Protein AF-A0A935CSN9-F1 (afdb_monomer_lite)

Foldseek 3Di:
DVVVCVDVVVPCPVVVVLCCVQPVVVVVVCCVPVVDDPPWDWDWDDDPVGTDIDTDD

Secondary structure (DSSP, 8-state):
-GGG---GGGTTHHHHHHHIIIIIHHHHHHHHHH-PPTT-EEEEEE-SSSEEEEEE-

Sequence (57 aa):
MLAQNDHPEWGARPLRRIIRKFVREPLADYLLTQEPPPGAVLRLDPGVTGLVLTPGA

pLDDT: mean 79.69, std 10.47, range [53.91, 90.31]

Radius of gyration: 13.52 Å; chains: 1; bounding box: 34×21×33 Å

Structure (mmCIF, N/CA/C/O backbone):
data_AF-A0A935CSN9-F1
#
_entry.id   AF-A0A935CSN9-F1
#
loop_
_atom_site.group_PDB
_atom_site.id
_atom_site.type_symbol
_atom_site.label_atom_id
_atom_site.label_alt_id
_atom_site.label_comp_id
_atom_site.label_asym_id
_atom_site.label_entity_id
_atom_site.label_seq_id
_atom_site.pdbx_PDB_ins_code
_atom_site.Cartn_x
_atom_site.Cartn_y
_atom_site.Cartn_z
_atom_site.occupancy
_atom_site.B_iso_or_equiv
_atom_site.auth_seq_id
_atom_site.auth_comp_id
_atom_site.auth_asym_id
_atom_site.auth_atom_id
_atom_site.pdbx_PDB_model_num
ATOM 1 N N . MET A 1 1 ? 5.548 5.905 -11.000 1.00 55.66 1 MET A N 1
ATOM 2 C CA . MET A 1 1 ? 6.304 5.349 -9.849 1.00 55.66 1 MET A CA 1
ATOM 3 C C . MET A 1 1 ? 6.768 3.909 -10.077 1.00 55.66 1 MET A C 1
ATOM 5 O O . MET A 1 1 ? 7.928 3.643 -9.809 1.00 55.66 1 MET A O 1
ATOM 9 N N . LEU A 1 2 ? 5.938 3.004 -10.622 1.00 53.91 2 LEU A N 1
ATOM 10 C CA . LEU A 1 2 ? 6.391 1.668 -11.072 1.00 53.91 2 LEU A CA 1
ATOM 11 C C . LEU A 1 2 ? 7.356 1.714 -12.275 1.00 53.91 2 LEU A C 1
ATOM 13 O O . LEU A 1 2 ? 8.237 0.872 -12.367 1.00 53.91 2 LEU A O 1
ATOM 17 N N . ALA A 1 3 ? 7.279 2.766 -13.097 1.00 56.12 3 ALA A N 1
ATOM 18 C CA . ALA A 1 3 ? 8.248 3.105 -14.153 1.00 56.12 3 ALA A CA 1
ATOM 19 C C . ALA A 1 3 ? 9.653 3.503 -13.635 1.00 56.12 3 ALA A C 1
ATOM 21 O O . ALA A 1 3 ? 10.440 4.108 -14.336 1.00 56.12 3 ALA A O 1
ATOM 22 N N . GLN A 1 4 ? 9.966 3.266 -12.357 1.00 57.91 4 GLN A N 1
ATOM 23 C CA . GLN A 1 4 ? 11.343 3.363 -11.849 1.00 57.91 4 GLN A CA 1
ATOM 24 C C . GLN A 1 4 ? 12.035 1.988 -11.852 1.00 57.91 4 GLN A C 1
ATOM 26 O O . GLN A 1 4 ? 13.185 1.871 -11.430 1.00 57.91 4 GLN A O 1
ATOM 31 N N . ASN A 1 5 ? 11.341 0.935 -12.301 1.00 56.75 5 ASN A N 1
ATOM 32 C CA . ASN A 1 5 ? 11.893 -0.404 -12.504 1.00 56.75 5 ASN A CA 1
ATOM 33 C C . ASN A 1 5 ? 12.303 -0.640 -13.971 1.00 56.75 5 ASN A C 1
ATOM 35 O O . ASN A 1 5 ? 12.233 -1.761 -14.453 1.00 56.75 5 ASN A O 1
ATOM 39 N N . ASP A 1 6 ? 12.761 0.398 -14.670 1.00 59.19 6 ASP A N 1
ATOM 40 C CA . ASP A 1 6 ? 13.041 0.352 -16.115 1.00 59.19 6 ASP A CA 1
ATOM 41 C C . ASP A 1 6 ? 14.405 -0.278 -16.473 1.00 59.19 6 ASP A C 1
ATOM 43 O O . ASP A 1 6 ? 14.805 -0.284 -17.632 1.00 59.19 6 ASP A O 1
ATOM 47 N N . HIS A 1 7 ? 15.111 -0.840 -15.485 1.00 67.75 7 HIS A N 1
ATOM 48 C CA . HIS A 1 7 ? 16.406 -1.506 -15.648 1.00 67.75 7 HIS A CA 1
ATOM 49 C C . HIS A 1 7 ? 16.249 -3.030 -15.536 1.00 67.75 7 HIS A C 1
ATOM 51 O O . HIS A 1 7 ? 16.360 -3.577 -14.426 1.00 67.75 7 HIS A O 1
ATOM 57 N N . PRO A 1 8 ? 15.966 -3.740 -16.648 1.00 66.44 8 PRO A N 1
ATOM 58 C CA . PRO A 1 8 ? 15.806 -5.194 -16.648 1.00 66.44 8 PRO A CA 1
ATOM 59 C C . PRO A 1 8 ? 17.049 -5.929 -16.119 1.00 66.44 8 PRO A C 1
ATOM 61 O O . PRO A 1 8 ? 16.916 -6.982 -15.492 1.00 66.44 8 PRO A O 1
ATOM 64 N N . GLU A 1 9 ? 18.242 -5.347 -16.267 1.00 75.56 9 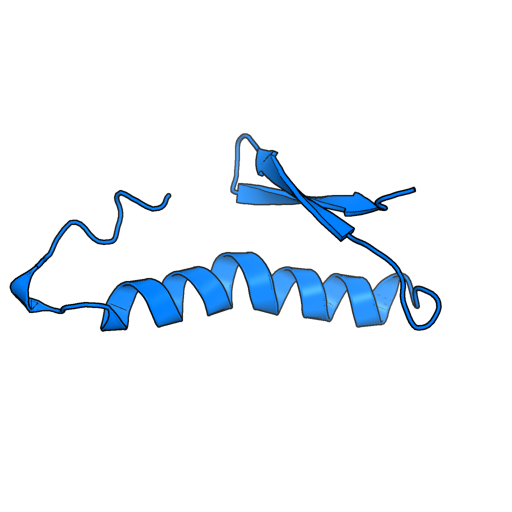GLU A N 1
ATOM 65 C CA . GLU A 1 9 ? 19.518 -5.856 -15.752 1.00 75.56 9 GLU A CA 1
ATOM 66 C C . GLU A 1 9 ? 19.573 -5.987 -14.217 1.00 75.56 9 GLU A C 1
ATOM 68 O O . GLU A 1 9 ? 20.370 -6.763 -13.686 1.00 75.56 9 GLU A O 1
ATOM 73 N N . TRP A 1 10 ? 18.720 -5.269 -13.479 1.00 68.50 10 TRP A N 1
ATOM 74 C CA . TRP A 1 10 ? 18.648 -5.332 -12.010 1.00 68.50 10 TRP A CA 1
ATOM 75 C C . TRP A 1 10 ? 17.517 -6.229 -11.492 1.00 68.50 10 TRP A C 1
ATOM 77 O O . TRP A 1 10 ? 17.402 -6.456 -10.275 1.00 68.50 10 TRP A O 1
ATOM 87 N N . GLY A 1 11 ? 16.679 -6.742 -12.396 1.00 73.44 11 GLY A N 1
ATOM 88 C CA . GLY A 1 11 ? 15.478 -7.502 -12.069 1.00 73.44 11 GLY A CA 1
ATOM 89 C C . GLY A 1 11 ? 14.563 -6.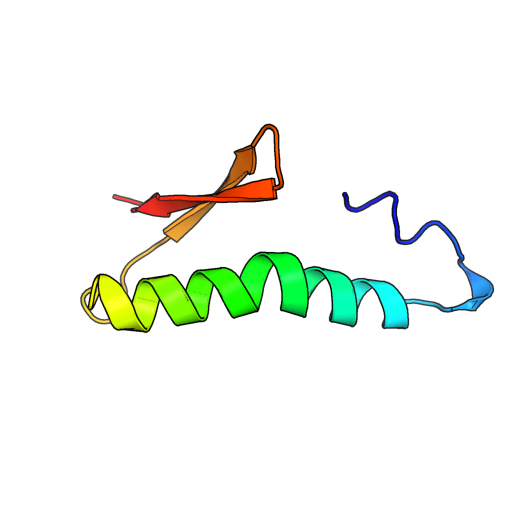766 -11.080 1.00 73.44 11 GLY A C 1
ATOM 90 O O . GLY A 1 11 ? 14.454 -5.541 -11.067 1.00 73.44 11 GLY A O 1
ATOM 91 N N . ALA A 1 12 ? 13.921 -7.511 -10.177 1.00 77.12 12 ALA A N 1
ATOM 92 C CA . ALA A 1 12 ? 12.978 -6.955 -9.198 1.00 77.12 12 ALA A CA 1
ATOM 93 C C . ALA A 1 12 ? 13.637 -6.339 -7.940 1.00 77.12 12 ALA A C 1
ATOM 9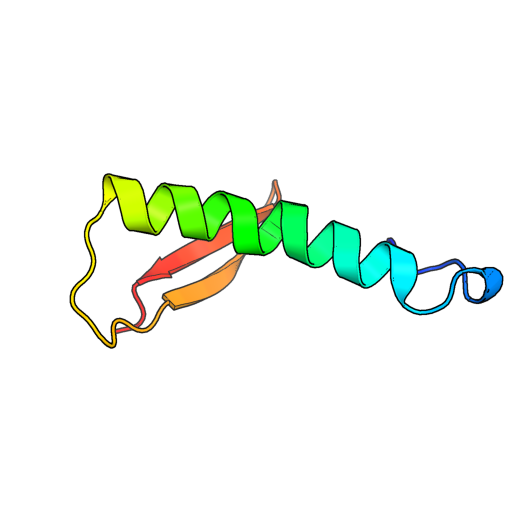5 O O . ALA A 1 12 ? 12.937 -5.936 -7.005 1.00 77.12 12 ALA A O 1
ATOM 96 N N . ARG A 1 13 ? 14.977 -6.252 -7.862 1.00 78.25 13 ARG A N 1
ATOM 97 C CA . ARG A 1 13 ? 15.660 -5.667 -6.685 1.00 78.25 13 ARG A CA 1
ATOM 98 C C . ARG A 1 13 ? 15.241 -4.209 -6.422 1.00 78.25 13 ARG A C 1
ATOM 100 O O . ARG A 1 13 ? 14.925 -3.905 -5.267 1.00 78.25 13 ARG A O 1
ATOM 107 N N . PRO A 1 14 ? 15.160 -3.318 -7.433 1.00 80.56 14 PRO A N 1
ATOM 108 C CA . PRO A 1 14 ? 14.675 -1.952 -7.238 1.00 80.56 14 PRO A CA 1
ATOM 109 C C . PRO A 1 14 ? 13.211 -1.914 -6.786 1.00 80.56 14 PRO A C 1
ATOM 111 O O . PRO A 1 14 ? 12.867 -1.131 -5.901 1.00 80.56 14 PRO A O 1
ATOM 114 N N . LEU A 1 15 ? 12.366 -2.813 -7.305 1.00 80.44 15 LEU A N 1
ATOM 115 C CA . LEU A 1 15 ? 10.947 -2.894 -6.948 1.00 80.44 15 LEU A CA 1
ATOM 116 C C . LEU A 1 15 ? 10.750 -3.135 -5.445 1.00 80.44 15 LEU A C 1
ATOM 118 O O . LEU A 1 15 ? 9.949 -2.457 -4.800 1.00 80.44 15 LEU A O 1
ATOM 122 N N . ARG A 1 16 ? 11.544 -4.033 -4.850 1.00 82.19 16 ARG A N 1
ATOM 123 C CA . ARG A 1 16 ? 11.504 -4.293 -3.402 1.00 82.19 16 ARG A CA 1
ATOM 124 C C . ARG A 1 16 ? 11.829 -3.044 -2.576 1.00 82.19 16 ARG A C 1
ATOM 126 O O . ARG A 1 16 ? 11.234 -2.843 -1.516 1.00 82.19 16 ARG A O 1
ATOM 133 N N . ARG A 1 17 ? 12.758 -2.207 -3.047 1.00 84.00 17 ARG A N 1
ATOM 134 C CA . ARG A 1 17 ? 13.124 -0.947 -2.383 1.00 84.00 17 ARG A CA 1
ATOM 135 C C . ARG A 1 17 ? 12.025 0.107 -2.527 1.00 84.00 17 ARG A C 1
ATOM 137 O O . ARG A 1 17 ? 11.713 0.771 -1.544 1.00 84.00 17 ARG A O 1
ATOM 144 N N . ILE A 1 18 ? 11.417 0.218 -3.708 1.00 84.38 18 ILE A N 1
ATOM 145 C CA . ILE A 1 18 ? 10.304 1.142 -3.978 1.00 84.38 18 ILE A CA 1
ATOM 146 C C . ILE A 1 18 ? 9.099 0.792 -3.095 1.00 84.38 18 ILE A C 1
ATOM 148 O O . ILE A 1 18 ? 8.589 1.664 -2.398 1.00 84.38 18 ILE A O 1
ATOM 152 N N . ILE A 1 19 ? 8.699 -0.483 -3.031 1.00 85.56 19 ILE A N 1
ATOM 153 C CA . ILE A 1 19 ? 7.585 -0.920 -2.170 1.00 85.56 19 ILE A CA 1
ATOM 154 C C . ILE A 1 19 ? 7.882 -0.633 -0.695 1.00 85.56 19 ILE A C 1
ATOM 156 O O . ILE A 1 19 ? 7.007 -0.167 0.031 1.00 85.56 19 ILE A O 1
ATOM 160 N N . ARG A 1 20 ? 9.115 -0.878 -0.230 1.00 86.94 20 ARG A N 1
ATOM 161 C CA . ARG A 1 20 ? 9.491 -0.544 1.151 1.00 86.94 20 ARG A CA 1
ATOM 162 C C . ARG A 1 20 ? 9.276 0.947 1.432 1.00 86.94 20 ARG A C 1
ATOM 164 O O . ARG A 1 20 ? 8.539 1.268 2.356 1.00 86.94 20 ARG A O 1
ATOM 171 N N . LYS A 1 21 ? 9.877 1.810 0.612 1.00 85.44 21 LYS A N 1
ATOM 172 C CA . LYS A 1 21 ? 9.888 3.259 0.832 1.00 85.44 21 LYS A CA 1
ATOM 173 C C . LYS A 1 21 ? 8.502 3.894 0.712 1.00 85.44 21 LYS A C 1
ATOM 175 O O . LYS A 1 21 ? 8.147 4.758 1.496 1.00 85.44 21 LYS A O 1
ATOM 180 N N . PHE A 1 22 ? 7.724 3.492 -0.290 1.00 85.19 22 PHE A N 1
ATOM 181 C CA . PHE A 1 22 ? 6.477 4.188 -0.621 1.00 85.19 22 PHE A CA 1
ATOM 182 C C . PHE A 1 22 ? 5.217 3.510 -0.080 1.00 85.19 22 PHE A C 1
ATOM 184 O O . PHE A 1 22 ? 4.169 4.141 -0.075 1.00 85.19 22 PHE A O 1
ATOM 191 N N . VAL A 1 23 ? 5.298 2.252 0.367 1.00 86.88 23 VAL A N 1
ATOM 192 C CA . VAL A 1 23 ? 4.147 1.528 0.938 1.00 86.88 23 VAL A CA 1
ATOM 193 C C . VAL A 1 23 ? 4.386 1.193 2.403 1.00 86.88 23 VAL A C 1
ATOM 195 O O . VAL A 1 23 ? 3.577 1.549 3.251 1.00 86.88 23 VAL A O 1
ATOM 198 N N . ARG A 1 24 ? 5.486 0.497 2.723 1.00 88.81 24 ARG A N 1
ATOM 199 C CA . ARG A 1 24 ? 5.685 -0.046 4.079 1.00 88.81 24 ARG A CA 1
ATOM 200 C C . ARG A 1 24 ? 6.007 1.025 5.114 1.00 88.81 24 ARG A C 1
ATOM 202 O O . ARG A 1 24 ? 5.509 0.918 6.224 1.00 88.81 24 ARG A O 1
ATOM 209 N N . GLU A 1 25 ? 6.833 2.007 4.763 1.00 90.31 25 GLU A N 1
ATOM 210 C CA . GLU A 1 25 ? 7.191 3.109 5.667 1.00 90.31 25 GLU A CA 1
ATOM 211 C C . GLU A 1 25 ? 5.953 3.961 6.035 1.00 90.31 25 GLU A C 1
ATOM 213 O O . GLU A 1 25 ? 5.620 3.989 7.218 1.00 90.31 25 GLU A O 1
ATOM 218 N N . PRO A 1 26 ? 5.160 4.506 5.083 1.00 87.12 26 PRO A N 1
ATOM 219 C CA . PRO A 1 26 ? 3.935 5.244 5.420 1.00 87.12 26 PRO A CA 1
ATOM 220 C C . PRO A 1 26 ? 2.887 4.410 6.165 1.00 87.12 26 PRO A C 1
ATOM 222 O O . PRO A 1 26 ? 2.158 4.930 7.006 1.00 87.12 26 PRO A O 1
ATOM 225 N N . LEU A 1 27 ? 2.796 3.109 5.867 1.00 87.69 27 LEU A N 1
ATOM 226 C CA . LEU A 1 27 ? 1.894 2.208 6.581 1.00 87.69 27 LEU A CA 1
ATOM 227 C C . LEU A 1 27 ? 2.323 2.011 8.039 1.00 87.69 27 LEU A C 1
ATOM 229 O O . LEU A 1 27 ? 1.465 1.944 8.913 1.00 87.69 27 LEU A O 1
ATOM 233 N N . ALA A 1 28 ? 3.626 1.916 8.311 1.00 89.88 28 ALA A N 1
ATOM 234 C CA . ALA A 1 28 ? 4.126 1.823 9.679 1.00 89.88 28 ALA A CA 1
ATOM 235 C C . ALA A 1 28 ? 3.777 3.091 10.470 1.00 89.88 28 ALA A C 1
ATOM 237 O O . ALA A 1 28 ? 3.243 2.987 11.573 1.00 89.88 28 ALA A O 1
ATOM 238 N N . ASP A 1 29 ? 3.986 4.265 9.872 1.00 88.88 29 ASP A N 1
ATOM 239 C CA . ASP A 1 29 ? 3.627 5.545 10.490 1.00 88.88 29 ASP A CA 1
ATOM 240 C C . ASP A 1 29 ? 2.115 5.643 10.749 1.00 88.88 29 ASP A C 1
ATOM 242 O O . ASP A 1 29 ? 1.687 6.070 11.822 1.00 88.88 29 ASP A O 1
ATOM 246 N N . TYR A 1 30 ? 1.287 5.187 9.805 1.00 86.31 30 TYR A N 1
ATOM 247 C CA . TYR A 1 30 ? -0.166 5.131 9.972 1.00 86.31 30 TYR A CA 1
ATOM 248 C C . TYR A 1 30 ? -0.586 4.206 11.124 1.00 86.31 30 TYR A C 1
ATOM 250 O O . TYR A 1 30 ? -1.391 4.602 11.965 1.00 86.31 30 TYR A O 1
ATOM 258 N N . LEU A 1 31 ? -0.021 2.996 11.208 1.00 86.62 31 LEU A N 1
ATOM 259 C CA . LEU A 1 31 ? -0.325 2.044 12.284 1.00 86.62 31 LEU A CA 1
ATOM 260 C C . LEU A 1 31 ? 0.037 2.599 13.666 1.00 86.62 31 LEU A C 1
ATOM 262 O O . LEU A 1 31 ? -0.714 2.394 14.615 1.00 86.62 31 LEU A O 1
ATOM 266 N N . LEU A 1 32 ? 1.163 3.309 13.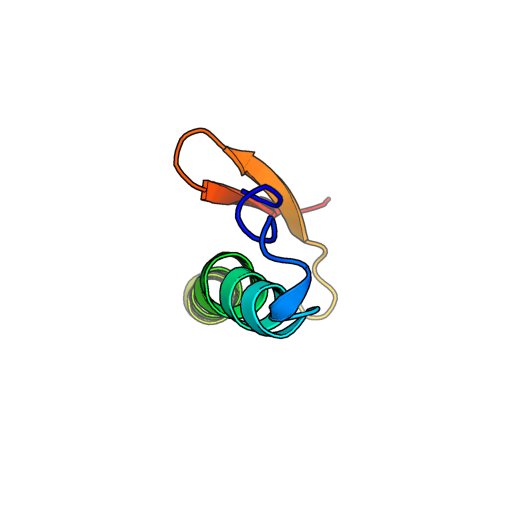766 1.00 88.38 32 LEU A N 1
ATOM 267 C CA . LEU A 1 32 ? 1.629 3.914 15.014 1.00 88.38 32 LEU A CA 1
ATOM 268 C C . LEU A 1 32 ? 0.814 5.142 15.439 1.00 88.38 32 LEU A C 1
ATOM 270 O O . LEU A 1 32 ? 0.776 5.455 16.623 1.00 88.38 32 LEU A O 1
ATOM 274 N N . THR A 1 33 ? 0.207 5.863 14.494 1.00 89.06 33 THR A N 1
ATOM 275 C CA . THR A 1 33 ? -0.470 7.142 14.778 1.00 89.06 33 THR A CA 1
ATOM 276 C C . THR A 1 33 ? -1.985 7.033 14.857 1.00 89.06 33 THR A C 1
ATOM 278 O O . THR A 1 33 ? -2.603 7.821 15.566 1.00 89.06 33 THR A O 1
ATOM 281 N N . GLN A 1 34 ? -2.594 6.121 14.100 1.00 86.12 34 GLN A N 1
ATOM 282 C CA . GLN A 1 34 ? -4.050 6.009 13.983 1.00 86.12 34 GLN A CA 1
ATOM 283 C C . GLN A 1 34 ? -4.629 4.812 14.743 1.00 86.12 34 GLN A C 1
ATOM 285 O O . GLN A 1 34 ? -5.848 4.719 14.830 1.00 86.12 34 GLN A O 1
ATOM 290 N N . GLU A 1 35 ? -3.779 3.908 15.255 1.00 84.56 35 GLU A N 1
ATOM 291 C CA . GLU A 1 35 ? -4.167 2.684 15.981 1.00 84.56 35 GLU A CA 1
ATOM 292 C C . GLU A 1 35 ? -5.421 2.002 15.394 1.00 84.56 35 GLU A C 1
ATOM 294 O O . GLU A 1 35 ? -6.419 1.794 16.091 1.00 84.56 35 GLU A O 1
ATOM 299 N N . PRO A 1 36 ? -5.424 1.684 14.085 1.00 85.31 36 PRO A N 1
ATOM 300 C CA . PRO A 1 36 ? -6.606 1.129 13.450 1.00 85.31 36 PRO A CA 1
ATOM 301 C C . PRO A 1 36 ? -6.959 -0.235 14.067 1.00 85.31 36 PRO A C 1
ATOM 303 O O . PRO A 1 36 ? -6.062 -0.993 14.459 1.00 85.31 36 PRO A O 1
ATOM 306 N N . PRO A 1 37 ? -8.253 -0.593 14.124 1.00 87.06 37 PRO A N 1
ATOM 307 C CA . PRO A 1 37 ? -8.666 -1.874 14.671 1.00 87.06 37 PRO A CA 1
ATOM 308 C C . PRO A 1 37 ? -8.052 -3.038 13.874 1.00 87.06 37 PRO A C 1
ATOM 310 O O . PRO A 1 37 ? -7.843 -2.927 12.658 1.00 87.06 37 PRO A O 1
ATOM 313 N N . PRO A 1 38 ? -7.788 -4.187 14.521 1.00 86.69 38 PRO A N 1
ATOM 314 C CA . PRO A 1 38 ? -7.339 -5.381 13.821 1.00 86.69 38 PRO A CA 1
ATOM 315 C C . PRO A 1 38 ? -8.291 -5.744 12.677 1.00 86.69 38 PRO A C 1
ATOM 317 O O . PRO A 1 38 ? -9.504 -5.801 12.862 1.00 86.69 38 PRO A O 1
ATOM 320 N N . GLY A 1 39 ? -7.733 -5.998 11.492 1.00 86.69 39 GLY A N 1
ATOM 321 C CA . GLY A 1 39 ? -8.515 -6.294 10.288 1.00 86.69 39 GLY A CA 1
ATOM 322 C C . GLY A 1 39 ? -8.964 -5.066 9.491 1.00 86.69 39 GLY A C 1
ATOM 323 O O . GLY A 1 39 ? -9.675 -5.238 8.504 1.00 86.69 39 GLY A O 1
ATOM 324 N N . ALA A 1 40 ? -8.538 -3.854 9.864 1.00 86.75 40 ALA A N 1
ATOM 325 C CA . ALA A 1 40 ? -8.795 -2.655 9.073 1.00 86.75 40 ALA A CA 1
ATOM 326 C C . ALA A 1 40 ? -8.271 -2.796 7.635 1.00 86.75 40 ALA A C 1
ATOM 328 O O . ALA A 1 40 ? -7.123 -3.187 7.396 1.00 86.75 40 ALA A O 1
ATOM 329 N N . VAL A 1 41 ? -9.123 -2.443 6.676 1.00 89.06 41 VAL A N 1
ATOM 330 C CA . VAL A 1 41 ? -8.776 -2.406 5.258 1.00 89.06 41 VAL A CA 1
ATOM 331 C C . VAL A 1 41 ? -8.284 -1.004 4.932 1.00 89.06 41 VAL A C 1
ATOM 333 O O . VAL A 1 41 ? -8.899 -0.017 5.315 1.00 89.06 41 VAL A O 1
ATOM 336 N N . LEU A 1 42 ? -7.163 -0.901 4.222 1.00 86.75 42 LEU A N 1
ATOM 337 C CA . LEU A 1 42 ? -6.627 0.371 3.744 1.00 86.75 42 LEU A CA 1
ATOM 338 C C . LEU A 1 42 ? -6.521 0.331 2.228 1.00 86.75 42 LEU A C 1
ATOM 340 O O . LEU A 1 42 ? -6.042 -0.648 1.648 1.00 86.75 42 LEU A O 1
ATOM 344 N N . ARG A 1 43 ? -6.943 1.415 1.590 1.00 88.06 43 ARG A N 1
ATOM 345 C CA . ARG A 1 43 ? -6.812 1.618 0.157 1.00 88.06 43 ARG A CA 1
ATOM 346 C C . ARG A 1 43 ? -5.607 2.512 -0.122 1.00 88.06 43 ARG A C 1
ATOM 348 O O . ARG A 1 43 ? -5.392 3.521 0.542 1.00 88.06 43 ARG A O 1
ATOM 355 N N . LEU A 1 44 ? -4.807 2.101 -1.101 1.00 86.75 44 LEU A N 1
ATOM 356 C CA . LEU A 1 44 ? -3.639 2.832 -1.582 1.00 86.75 44 LEU A CA 1
ATOM 357 C C . LEU A 1 44 ? -3.956 3.366 -2.974 1.00 86.75 44 LEU A C 1
ATOM 359 O O . LEU A 1 44 ? -4.027 2.588 -3.926 1.00 86.75 44 LEU A O 1
ATOM 363 N N . ASP A 1 45 ? -4.117 4.680 -3.089 1.00 87.56 45 ASP A N 1
ATOM 364 C CA . ASP A 1 45 ? -4.369 5.341 -4.367 1.00 87.56 45 ASP A CA 1
ATOM 365 C C . ASP A 1 45 ? -3.155 6.197 -4.782 1.00 87.56 45 ASP A C 1
ATOM 367 O O . ASP A 1 45 ? -2.423 6.720 -3.932 1.00 87.56 45 ASP A O 1
ATOM 371 N N . PRO A 1 46 ? -2.889 6.342 -6.091 1.00 84.00 46 PRO A N 1
ATOM 372 C CA . PRO A 1 46 ? -1.845 7.233 -6.577 1.00 84.00 46 PRO A CA 1
ATOM 373 C C . PRO A 1 46 ? -2.230 8.697 -6.320 1.00 84.00 46 PRO A C 1
ATOM 375 O O . PRO A 1 46 ? -3.237 9.185 -6.826 1.00 84.00 46 PRO A O 1
ATOM 378 N N . GLY A 1 47 ? -1.404 9.406 -5.556 1.00 79.25 47 GLY A N 1
ATOM 379 C CA . GLY A 1 47 ? -1.494 10.847 -5.336 1.00 79.25 47 GLY A CA 1
ATOM 380 C C . GLY A 1 47 ? -0.414 11.630 -6.083 1.00 79.25 47 GLY A C 1
ATOM 381 O O . GLY A 1 47 ? 0.454 11.073 -6.755 1.00 79.25 47 GLY A O 1
ATOM 382 N N . VAL A 1 48 ? -0.454 12.957 -5.931 1.00 73.81 48 VAL A N 1
ATOM 383 C CA . VAL A 1 48 ? 0.437 13.900 -6.635 1.00 73.81 48 VAL A CA 1
ATOM 384 C C . VAL A 1 48 ? 1.909 13.71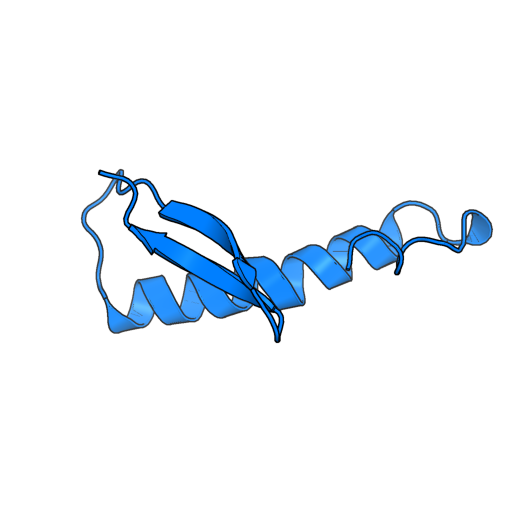5 -6.239 1.00 73.81 48 VAL A C 1
ATOM 386 O O . VAL A 1 48 ? 2.797 13.821 -7.080 1.00 73.81 48 VAL A O 1
ATOM 389 N N . THR A 1 49 ? 2.179 13.413 -4.968 1.00 72.31 49 THR A N 1
ATOM 390 C CA . THR A 1 49 ? 3.538 13.311 -4.403 1.00 72.31 49 THR A CA 1
ATOM 391 C C . THR A 1 49 ? 3.939 11.886 -4.009 1.00 72.31 49 THR A C 1
ATOM 393 O O . THR A 1 49 ? 5.079 11.658 -3.603 1.00 72.31 49 THR A O 1
ATOM 396 N N . GLY A 1 50 ? 3.039 10.908 -4.131 1.00 75.75 50 GLY A N 1
ATOM 397 C CA . GLY A 1 50 ? 3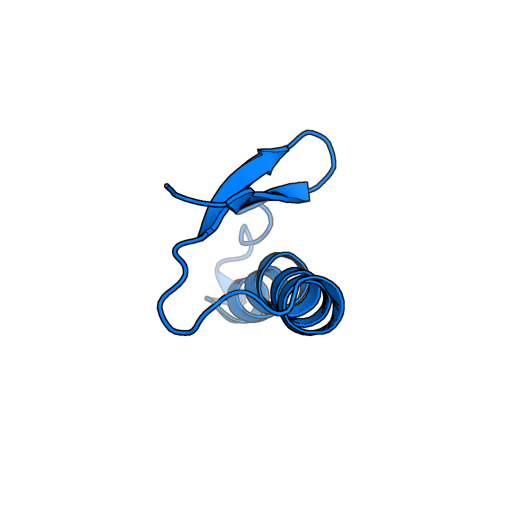.246 9.558 -3.609 1.00 75.75 50 GLY A CA 1
ATOM 398 C C . GLY A 1 50 ? 1.956 8.754 -3.526 1.00 75.75 50 GLY A C 1
ATOM 399 O O . GLY A 1 50 ? 0.959 9.110 -4.145 1.00 75.75 50 GLY A O 1
ATOM 400 N N . LEU A 1 51 ? 1.980 7.658 -2.771 1.00 82.94 51 LEU A N 1
ATOM 401 C CA . LEU A 1 51 ? 0.777 6.884 -2.472 1.00 82.94 51 LEU A CA 1
ATOM 402 C C . LEU A 1 51 ? 0.019 7.544 -1.320 1.00 82.94 51 LEU A C 1
ATOM 404 O O . LEU A 1 51 ? 0.622 7.910 -0.312 1.00 82.94 51 LEU A O 1
ATOM 408 N N . VAL A 1 52 ? -1.292 7.688 -1.480 1.00 85.12 52 VAL A N 1
ATOM 409 C CA . VAL A 1 52 ? -2.191 8.184 -0.436 1.00 85.12 52 VAL A CA 1
ATOM 410 C C . VAL A 1 52 ? -2.897 6.985 0.177 1.00 85.12 52 VAL A C 1
ATOM 412 O O . VAL A 1 52 ? -3.499 6.184 -0.539 1.00 85.12 52 VAL A O 1
ATOM 415 N N . LEU A 1 53 ? -2.795 6.856 1.500 1.00 84.69 53 LEU A N 1
ATOM 416 C CA . LEU A 1 53 ? -3.499 5.833 2.263 1.00 84.69 53 LEU A CA 1
ATOM 417 C C . LEU A 1 53 ? -4.852 6.399 2.689 1.00 84.69 53 LEU A C 1
ATOM 419 O O . LEU A 1 53 ? -4.910 7.425 3.365 1.00 84.69 53 LEU A O 1
ATOM 423 N N . THR A 1 54 ? -5.931 5.725 2.306 1.00 84.50 54 THR A N 1
ATOM 424 C CA . THR A 1 54 ? -7.288 6.036 2.761 1.00 84.50 54 THR A CA 1
ATOM 425 C C . THR A 1 54 ? -7.886 4.826 3.481 1.00 84.50 54 THR A C 1
ATOM 427 O O . THR A 1 54 ? -7.646 3.689 3.065 1.00 84.50 54 THR A O 1
ATOM 430 N N . PRO A 1 55 ? -8.641 5.020 4.576 1.00 80.06 55 PRO A N 1
ATOM 431 C CA . PRO A 1 55 ? -9.377 3.930 5.204 1.00 80.06 55 PRO A CA 1
ATOM 432 C C . PRO A 1 55 ? -10.365 3.312 4.211 1.00 80.06 55 PRO A C 1
ATOM 434 O O . PRO A 1 55 ? -11.182 4.018 3.618 1.00 80.06 55 PRO A O 1
ATOM 437 N N . GLY A 1 56 ? -10.264 2.002 4.008 1.00 72.88 56 GLY A N 1
ATOM 438 C CA . GLY A 1 56 ? -11.269 1.215 3.309 1.00 72.88 56 GLY A CA 1
ATOM 439 C C . GLY A 1 56 ? -12.417 0.935 4.271 1.00 72.88 56 GLY A C 1
ATOM 440 O O . GLY A 1 56 ? -12.180 0.422 5.363 1.00 72.88 56 GLY A O 1
ATOM 441 N N . ALA A 1 57 ? -13.623 1.338 3.875 1.00 54.56 57 ALA A N 1
ATOM 442 C CA . ALA A 1 57 ? -14.859 1.040 4.593 1.00 54.56 57 ALA A CA 1
ATOM 443 C C . ALA A 1 57 ? -15.110 -0.471 4.709 1.00 54.56 57 ALA A C 1
ATOM 445 O O . ALA A 1 57 ? -14.733 -1.202 3.761 1.00 54.56 57 ALA A O 1
#